Protein AF-A0A7K4JLS6-F1 (afdb_monomer_lite)

Structure (mmCIF, N/CA/C/O backbone):
data_AF-A0A7K4JLS6-F1
#
_entry.id   AF-A0A7K4JLS6-F1
#
loop_
_atom_site.group_PDB
_atom_site.id
_atom_site.type_symbol
_atom_site.label_atom_id
_atom_site.label_alt_id
_atom_site.label_comp_id
_atom_site.label_asym_id
_atom_site.label_entity_id
_atom_site.label_seq_id
_atom_site.pdbx_PDB_ins_code
_atom_site.Cartn_x
_atom_site.Cartn_y
_atom_site.Cartn_z
_atom_site.occupancy
_atom_site.B_iso_or_equiv
_atom_site.auth_seq_id
_atom_site.auth_comp_id
_atom_site.auth_asym_id
_atom_site.auth_atom_id
_atom_site.pdbx_PDB_model_num
ATOM 1 N N . PRO A 1 1 ? 7.674 -37.755 -2.319 1.00 53.75 1 PRO A N 1
ATOM 2 C CA . PRO A 1 1 ? 7.255 -36.367 -1.984 1.00 53.75 1 PRO A CA 1
ATOM 3 C C . PRO A 1 1 ? 7.599 -36.086 -0.512 1.00 53.75 1 PRO A C 1
ATOM 5 O O . PRO A 1 1 ? 7.184 -36.888 0.320 1.00 53.75 1 PRO A O 1
ATOM 8 N N . PRO A 1 2 ? 8.396 -35.060 -0.158 1.00 57.22 2 PRO A N 1
ATOM 9 C CA . PRO A 1 2 ? 8.657 -34.769 1.251 1.00 57.22 2 PRO A CA 1
ATOM 10 C C . PRO A 1 2 ? 7.441 -34.082 1.895 1.00 57.22 2 PRO A C 1
ATOM 12 O O . PRO A 1 2 ? 6.913 -33.108 1.362 1.00 57.22 2 PRO A O 1
ATOM 15 N N . ALA A 1 3 ? 6.984 -34.632 3.021 1.00 64.19 3 ALA A N 1
ATOM 16 C CA . ALA A 1 3 ? 5.869 -34.125 3.817 1.00 64.19 3 ALA A CA 1
ATOM 17 C C . ALA A 1 3 ? 6.229 -32.791 4.498 1.00 64.19 3 ALA A C 1
ATOM 19 O O . ALA A 1 3 ? 7.334 -32.634 5.016 1.00 64.19 3 ALA A O 1
ATOM 20 N N . LEU A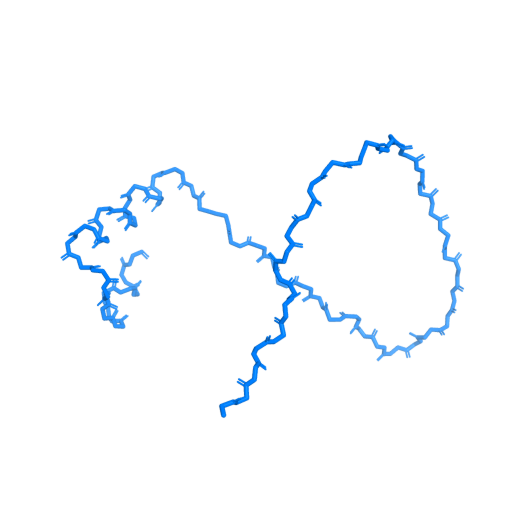 1 4 ? 5.294 -31.836 4.505 1.00 71.75 4 LEU A N 1
ATOM 21 C CA . LEU A 1 4 ? 5.448 -30.550 5.192 1.00 71.75 4 LEU A CA 1
ATOM 22 C C . LEU A 1 4 ? 5.207 -30.711 6.709 1.00 71.75 4 LEU A C 1
ATOM 24 O O . LEU A 1 4 ? 4.305 -31.458 7.093 1.00 71.75 4 LEU A O 1
ATOM 28 N N . PRO A 1 5 ? 5.957 -30.009 7.583 1.00 57.91 5 PRO A N 1
ATOM 29 C CA . PRO A 1 5 ? 5.741 -30.059 9.028 1.00 57.91 5 PRO A CA 1
ATOM 30 C C . PRO A 1 5 ? 4.433 -29.358 9.436 1.00 57.91 5 PRO A C 1
ATOM 32 O O . PRO A 1 5 ? 4.190 -28.198 9.102 1.00 57.91 5 PRO A O 1
ATOM 35 N N . ALA A 1 6 ? 3.604 -30.075 10.197 1.00 64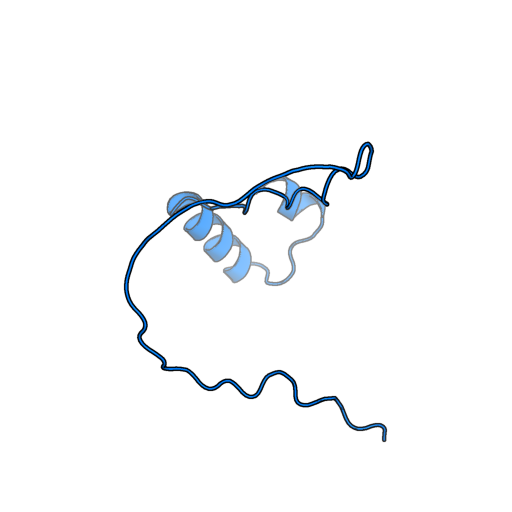.75 6 ALA A N 1
ATOM 36 C CA . ALA A 1 6 ? 2.305 -29.651 10.717 1.00 64.75 6 ALA A CA 1
ATOM 37 C C . ALA A 1 6 ? 2.438 -28.724 11.941 1.00 64.75 6 ALA A C 1
ATOM 39 O O . ALA A 1 6 ? 2.097 -29.111 13.054 1.00 64.75 6 ALA A O 1
ATOM 40 N N . TYR A 1 7 ? 2.954 -27.506 11.762 1.00 63.44 7 TYR A N 1
ATOM 41 C CA . TYR A 1 7 ? 3.091 -26.544 12.871 1.00 63.44 7 TYR A CA 1
ATOM 42 C C . TYR A 1 7 ? 2.017 -25.442 12.892 1.00 63.44 7 TYR A C 1
ATOM 44 O O . TYR A 1 7 ? 2.120 -24.509 13.682 1.00 63.44 7 TYR A O 1
ATOM 52 N N . TRP A 1 8 ? 0.973 -25.540 12.061 1.00 57.06 8 TRP A N 1
ATOM 53 C CA . TRP A 1 8 ? -0.162 -24.604 12.076 1.00 57.06 8 TRP A CA 1
ATOM 54 C C . TRP A 1 8 ? -1.491 -25.250 12.501 1.00 57.06 8 TRP A C 1
ATOM 56 O O . TRP A 1 8 ? -2.555 -24.717 12.209 1.00 57.06 8 TRP A O 1
ATOM 66 N N . ALA A 1 9 ? -1.457 -26.369 13.230 1.00 51.12 9 ALA A N 1
ATOM 67 C CA . ALA A 1 9 ? -2.635 -26.823 13.967 1.00 51.12 9 ALA A CA 1
ATOM 68 C C . ALA A 1 9 ? -2.825 -25.893 15.177 1.00 51.12 9 ALA A C 1
ATOM 70 O O . ALA A 1 9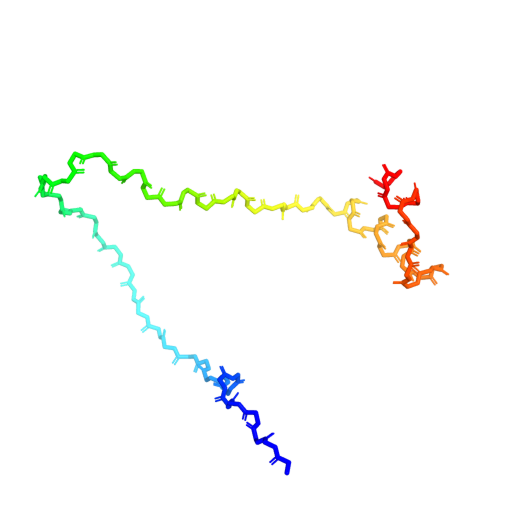 ? -2.091 -25.976 16.159 1.00 51.12 9 ALA A O 1
ATOM 71 N N . GLY A 1 10 ? -3.729 -24.926 15.039 1.00 50.88 10 GLY A N 1
ATOM 72 C CA . GLY A 1 10 ? -4.118 -24.046 16.127 1.00 50.88 10 GLY A CA 1
ATOM 73 C C . GLY A 1 10 ? -5.016 -24.772 17.119 1.00 50.88 10 GLY A C 1
ATOM 74 O O . GLY A 1 10 ? -5.945 -25.455 16.708 1.00 50.88 10 GLY A O 1
ATOM 75 N N . ASP A 1 11 ? -4.784 -24.526 18.402 1.00 53.19 11 ASP A N 1
ATOM 76 C CA . ASP A 1 11 ? -5.788 -24.693 19.444 1.00 53.19 11 ASP A CA 1
ATOM 77 C C . ASP A 1 11 ? -5.769 -23.432 20.303 1.00 53.19 11 ASP A C 1
ATOM 79 O O . ASP A 1 11 ? -4.755 -23.052 20.895 1.00 53.19 11 ASP A O 1
ATOM 83 N N . GLY A 1 12 ? -6.891 -22.722 20.254 1.00 50.91 12 GLY A N 1
ATOM 84 C CA . GLY A 1 12 ? -7.175 -21.616 21.143 1.00 50.91 12 GLY A CA 1
ATOM 85 C C . GLY A 1 12 ? -7.586 -22.101 22.531 1.00 50.91 12 GLY A C 1
ATOM 86 O O . GLY A 1 12 ? -7.874 -23.271 22.752 1.00 50.91 12 GLY A O 1
ATOM 87 N N . ASP A 1 13 ? -7.698 -21.109 23.407 1.00 51.09 13 ASP A N 1
ATOM 88 C CA . ASP A 1 13 ? -8.355 -21.141 24.712 1.00 51.09 13 ASP A CA 1
ATOM 89 C C . ASP A 1 13 ? -7.515 -21.623 25.908 1.00 51.09 13 ASP A C 1
ATOM 91 O O . ASP A 1 13 ? -7.353 -22.803 26.203 1.00 51.09 13 ASP A O 1
ATOM 95 N N . GLY A 1 14 ? -7.007 -20.641 26.652 1.00 44.19 14 GLY A N 1
ATOM 96 C CA . GLY A 1 14 ? -6.532 -20.817 28.018 1.00 44.19 14 GLY A CA 1
ATOM 97 C C . GLY A 1 14 ? -6.576 -19.473 28.752 1.00 44.19 14 GLY A C 1
ATOM 98 O O . GLY A 1 14 ? -5.789 -18.586 28.412 1.00 44.19 14 GLY A O 1
ATOM 99 N N . PRO A 1 15 ? -7.474 -19.267 29.735 1.00 52.16 15 PRO A N 1
ATOM 100 C CA . PRO A 1 15 ? -7.521 -18.032 30.504 1.00 52.16 15 PRO A CA 1
ATOM 101 C C . PRO A 1 15 ? -6.538 -18.108 31.683 1.00 52.16 15 PRO A C 1
ATOM 103 O O . PRO A 1 15 ? -6.551 -19.060 32.459 1.00 52.16 15 PRO A O 1
ATOM 106 N N . GLY A 1 16 ? -5.703 -17.081 31.856 1.00 40.56 16 GLY A N 1
ATOM 107 C CA . GLY A 1 16 ? -4.814 -16.940 33.015 1.00 40.56 16 GLY A CA 1
ATOM 108 C C . GLY A 1 16 ? -4.604 -15.463 33.380 1.00 40.56 16 GLY A C 1
ATOM 109 O O . GLY A 1 16 ? -4.133 -14.711 32.526 1.00 40.56 16 GLY A O 1
ATOM 110 N N . PRO A 1 17 ? -4.972 -15.007 34.594 1.00 49.16 17 PRO A N 1
ATOM 111 C CA . PRO A 1 17 ? -5.057 -13.588 34.936 1.00 49.16 17 PRO A CA 1
ATOM 112 C C . PRO A 1 17 ? -3.732 -13.003 35.462 1.00 49.16 17 PRO A C 1
ATOM 114 O O . PRO A 1 17 ? -3.001 -13.657 36.193 1.00 49.16 17 PRO A O 1
ATOM 117 N N . GLY A 1 18 ? -3.491 -11.727 35.139 1.00 50.06 18 GLY A N 1
ATOM 118 C CA . GLY A 1 18 ? -2.989 -10.684 36.052 1.00 50.06 18 GLY A CA 1
ATOM 119 C C . GLY A 1 18 ? -1.627 -10.813 36.765 1.00 50.06 18 GLY A C 1
ATOM 120 O O . GLY A 1 18 ? -1.496 -11.529 37.745 1.00 50.06 18 GLY A O 1
ATOM 121 N N . SER A 1 19 ? -0.716 -9.900 36.392 1.00 54.34 19 SER A N 1
ATOM 122 C CA . SER A 1 19 ? 0.210 -9.123 37.253 1.00 54.34 19 SER A CA 1
ATOM 123 C C . SER A 1 19 ? 1.254 -9.813 38.149 1.00 54.34 19 SER A C 1
ATOM 125 O O . SER A 1 19 ? 0.917 -10.353 39.192 1.00 54.34 19 SER A O 1
ATOM 127 N N . ALA A 1 20 ? 2.545 -9.565 37.859 1.00 45.56 20 ALA A N 1
ATOM 128 C CA . ALA A 1 20 ? 3.506 -8.871 38.750 1.00 45.56 20 ALA A CA 1
ATOM 129 C C . ALA A 1 20 ? 4.945 -8.897 38.165 1.00 45.56 20 ALA A C 1
ATOM 131 O O . ALA A 1 20 ? 5.475 -9.954 37.840 1.00 45.56 20 ALA A O 1
ATOM 132 N N . ALA A 1 21 ? 5.591 -7.733 38.029 1.00 52.25 21 ALA A N 1
ATOM 133 C CA . ALA A 1 21 ? 7.016 -7.569 37.669 1.00 52.25 21 ALA A CA 1
ATOM 134 C C . ALA A 1 21 ? 7.947 -7.784 38.898 1.00 52.25 21 ALA A C 1
ATOM 136 O O . ALA A 1 21 ? 7.428 -7.993 39.992 1.00 52.25 21 ALA A O 1
ATOM 137 N N . PRO A 1 22 ? 9.273 -7.506 38.845 1.00 59.09 22 PRO A N 1
ATOM 138 C CA . PRO A 1 22 ? 10.362 -7.944 37.954 1.00 59.09 22 PRO A CA 1
ATOM 139 C C . PRO A 1 22 ? 11.458 -8.730 38.736 1.00 59.09 22 PRO A C 1
ATOM 141 O O . PRO A 1 22 ? 11.559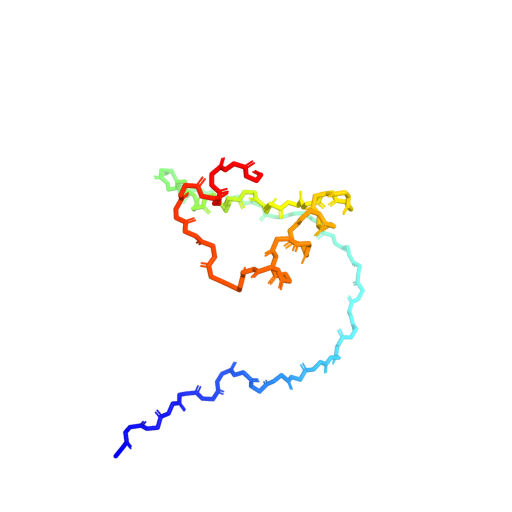 -8.619 39.955 1.00 59.09 22 PRO A O 1
ATOM 144 N N . ARG A 1 23 ? 12.369 -9.459 38.066 1.00 42.56 23 ARG A N 1
ATOM 145 C CA . ARG A 1 23 ? 13.615 -9.936 38.713 1.00 42.56 23 ARG A CA 1
ATOM 146 C C . ARG A 1 23 ? 14.802 -9.948 37.746 1.00 42.56 23 ARG A C 1
ATOM 148 O O . ARG A 1 23 ? 14.940 -10.848 36.929 1.00 42.56 23 ARG A O 1
ATOM 155 N N . VAL A 1 24 ? 15.662 -8.940 37.869 1.00 54.53 24 VAL A N 1
ATOM 156 C CA . VAL A 1 24 ? 17.059 -8.918 37.385 1.00 54.53 24 VAL A CA 1
ATOM 157 C C . VAL A 1 24 ? 17.965 -9.239 38.586 1.00 54.53 24 VAL A C 1
ATOM 159 O O . VAL A 1 24 ? 17.587 -8.860 39.699 1.00 54.53 24 VAL A O 1
ATOM 162 N N . PRO A 1 25 ? 19.110 -9.947 38.434 1.00 54.38 25 PRO A N 1
ATOM 163 C CA . PRO A 1 25 ? 20.340 -9.216 38.095 1.00 54.38 25 PRO A CA 1
ATOM 164 C C . PRO A 1 25 ? 21.469 -9.985 37.361 1.00 54.38 25 PRO A C 1
ATOM 166 O O . PRO A 1 25 ? 21.707 -11.165 37.586 1.00 54.38 25 PRO A O 1
ATOM 169 N N . ALA A 1 26 ? 22.248 -9.180 36.628 1.00 49.47 26 ALA A N 1
ATOM 170 C CA . ALA A 1 26 ? 23.697 -9.261 36.404 1.00 49.47 26 ALA A CA 1
ATOM 171 C C . ALA A 1 26 ? 24.290 -10.236 35.361 1.00 49.47 26 ALA A C 1
ATOM 173 O O . ALA A 1 26 ? 24.059 -11.437 35.366 1.00 49.47 26 ALA A O 1
ATOM 174 N N . ALA A 1 27 ? 25.197 -9.644 34.570 1.00 48.47 27 ALA A N 1
ATOM 175 C CA . ALA A 1 27 ? 26.287 -10.248 33.803 1.00 48.47 27 ALA A CA 1
ATOM 176 C C . ALA A 1 27 ? 25.944 -10.957 32.480 1.00 48.47 27 ALA A C 1
ATOM 178 O O . ALA A 1 27 ? 26.098 -12.163 32.328 1.00 48.47 27 ALA A O 1
ATOM 179 N N . ALA A 1 28 ? 25.631 -10.153 31.464 1.00 49.19 28 ALA A N 1
ATOM 180 C CA . ALA A 1 28 ? 26.207 -10.350 30.136 1.00 49.19 28 ALA A CA 1
ATOM 181 C C . ALA A 1 28 ? 26.418 -8.969 29.505 1.00 49.19 28 ALA A C 1
ATOM 183 O O . ALA A 1 28 ? 25.564 -8.427 28.804 1.00 49.19 28 ALA A O 1
ATOM 184 N N . GLU A 1 29 ? 27.557 -8.375 29.846 1.00 51.66 29 GLU A N 1
ATOM 185 C CA . GLU A 1 29 ? 28.164 -7.288 29.090 1.00 51.66 29 GLU A CA 1
ATOM 186 C C . GLU A 1 29 ? 28.193 -7.686 27.600 1.00 51.66 29 GLU A C 1
ATOM 188 O O . GLU A 1 29 ? 28.750 -8.723 27.243 1.00 51.66 29 GLU A O 1
ATOM 193 N N . GLY A 1 30 ? 27.577 -6.886 26.725 1.00 56.44 30 GLY A N 1
ATOM 194 C CA . GLY A 1 30 ? 27.946 -6.870 25.305 1.00 56.44 30 GLY A CA 1
ATOM 195 C C . GLY A 1 30 ? 27.075 -7.606 24.280 1.00 56.44 30 GLY A C 1
ATOM 196 O O . GLY A 1 30 ? 27.472 -7.644 23.120 1.00 56.44 30 GLY A O 1
ATOM 197 N N . ALA A 1 31 ? 25.888 -8.122 24.610 1.00 61.25 31 ALA A N 1
ATOM 198 C CA . ALA A 1 31 ? 24.958 -8.613 23.584 1.00 61.25 31 ALA A CA 1
ATOM 199 C C . ALA A 1 31 ? 23.641 -7.834 23.634 1.00 61.25 31 ALA A C 1
ATOM 201 O O . ALA A 1 31 ? 22.731 -8.167 24.391 1.00 61.25 31 ALA A O 1
ATOM 202 N N . ALA A 1 32 ? 23.537 -6.779 22.820 1.00 70.69 32 ALA A N 1
ATOM 203 C CA . ALA A 1 32 ? 22.258 -6.136 22.554 1.00 70.69 32 ALA A CA 1
ATOM 204 C C . ALA A 1 32 ? 21.285 -7.211 22.049 1.00 70.69 32 ALA A C 1
ATOM 206 O O . ALA A 1 32 ? 21.464 -7.753 20.957 1.00 70.69 32 ALA A O 1
ATOM 207 N N . ALA A 1 33 ? 20.278 -7.551 22.860 1.00 75.19 33 ALA A N 1
ATOM 208 C CA . ALA A 1 33 ? 19.204 -8.429 22.422 1.00 75.19 33 ALA A CA 1
ATOM 209 C C . ALA A 1 33 ? 18.630 -7.865 21.110 1.00 75.19 33 ALA A C 1
ATOM 211 O O . ALA A 1 33 ? 18.486 -6.641 21.005 1.00 75.19 33 ALA A O 1
ATOM 212 N N . PRO A 1 34 ? 18.331 -8.704 20.099 1.00 78.88 34 PRO A N 1
ATOM 213 C CA . PRO A 1 34 ? 17.854 -8.218 18.814 1.00 78.88 34 PRO A CA 1
ATOM 214 C C . PRO A 1 34 ? 16.571 -7.415 19.032 1.00 78.88 34 PRO A C 1
ATOM 216 O O . PRO A 1 34 ? 15.504 -7.961 19.318 1.00 78.88 34 PRO A O 1
ATOM 219 N N . GLN A 1 35 ? 16.691 -6.091 18.933 1.00 84.69 35 GLN A N 1
ATOM 220 C CA . GLN A 1 35 ? 15.579 -5.186 19.148 1.00 84.69 35 GLN A CA 1
ATOM 221 C C . GLN A 1 35 ? 14.553 -5.432 18.044 1.00 84.69 35 GLN A C 1
ATOM 223 O O . GLN A 1 35 ? 14.798 -5.168 16.864 1.00 84.69 35 GLN A O 1
ATOM 228 N N . ARG A 1 36 ? 13.377 -5.936 18.422 1.00 89.56 36 ARG A N 1
ATOM 229 C CA . ARG A 1 36 ? 12.285 -6.144 17.472 1.00 89.56 36 ARG A CA 1
ATOM 230 C C . ARG A 1 36 ? 11.882 -4.798 16.869 1.00 89.56 36 ARG A C 1
ATOM 232 O O . ARG A 1 36 ? 11.634 -3.830 17.596 1.00 89.56 36 ARG A O 1
ATOM 239 N N . ARG A 1 37 ? 11.798 -4.745 15.536 1.00 92.06 37 ARG A N 1
ATOM 240 C CA . ARG A 1 37 ? 11.292 -3.569 14.814 1.00 92.06 37 ARG A CA 1
ATOM 241 C C . ARG A 1 37 ? 9.885 -3.243 15.309 1.00 92.06 37 ARG A C 1
ATOM 243 O O . ARG A 1 37 ? 9.095 -4.144 15.603 1.00 92.06 37 ARG A O 1
ATOM 250 N N . LYS A 1 38 ? 9.576 -1.951 15.416 1.00 89.19 38 LYS A N 1
ATOM 251 C CA . LYS A 1 38 ? 8.223 -1.504 15.753 1.00 89.19 38 LYS A CA 1
ATOM 252 C C . LYS A 1 38 ? 7.254 -2.026 14.688 1.00 89.19 38 LYS A C 1
ATOM 254 O O . LYS A 1 38 ? 7.577 -2.039 13.503 1.00 89.19 38 LYS A O 1
ATOM 259 N N . ARG A 1 39 ? 6.082 -2.487 15.125 1.00 93.50 39 ARG A N 1
ATOM 260 C CA . ARG A 1 39 ? 5.006 -2.914 14.228 1.00 93.50 39 ARG A CA 1
ATOM 261 C C . ARG A 1 39 ? 4.516 -1.699 13.442 1.00 93.50 39 ARG A C 1
ATOM 263 O O . ARG A 1 39 ? 4.258 -0.657 14.042 1.00 93.50 39 ARG A O 1
ATOM 270 N N . THR A 1 40 ? 4.372 -1.845 12.131 1.00 92.88 40 THR A N 1
ATOM 271 C CA . THR A 1 40 ? 3.653 -0.876 11.303 1.00 92.88 40 THR A CA 1
ATOM 272 C C . THR A 1 40 ? 2.168 -0.969 11.639 1.00 92.88 40 THR A C 1
ATOM 274 O O . THR A 1 40 ? 1.581 -2.050 11.560 1.00 92.88 40 THR A O 1
ATOM 277 N N . ASN A 1 41 ? 1.570 0.145 12.054 1.00 94.25 41 ASN A N 1
ATOM 278 C CA . ASN A 1 41 ? 0.131 0.245 12.277 1.00 94.25 41 ASN A CA 1
ATOM 279 C C . ASN A 1 41 ? -0.413 1.249 11.266 1.00 94.25 41 ASN A C 1
ATOM 281 O O . ASN A 1 41 ? 0.046 2.389 11.242 1.00 94.25 41 ASN A O 1
ATOM 285 N N . PHE A 1 42 ? -1.344 0.803 10.430 1.00 95.19 42 PHE A N 1
ATOM 286 C CA . PHE A 1 42 ? -2.008 1.648 9.447 1.00 95.19 42 PHE A CA 1
ATOM 287 C C . PHE A 1 42 ? -3.194 2.364 10.091 1.00 95.19 42 PHE A C 1
ATOM 289 O O . PHE A 1 42 ? -3.867 1.806 10.962 1.00 95.19 42 PHE A O 1
ATOM 296 N N . THR A 1 43 ? -3.449 3.597 9.667 1.00 97.50 43 THR A N 1
ATOM 297 C CA . THR A 1 43 ? -4.694 4.301 9.995 1.00 97.50 43 THR A CA 1
ATOM 298 C C . THR A 1 43 ? -5.848 3.761 9.142 1.00 97.50 43 THR A C 1
ATOM 300 O O . THR A 1 43 ? -5.614 3.132 8.112 1.00 97.50 43 THR A O 1
ATOM 303 N N . ALA A 1 44 ? -7.100 4.018 9.538 1.00 96.75 44 ALA A N 1
ATOM 304 C CA . ALA A 1 44 ? -8.272 3.584 8.766 1.00 96.75 44 ALA A CA 1
ATOM 305 C C . ALA A 1 44 ? -8.238 4.103 7.316 1.00 96.75 44 ALA A C 1
ATOM 307 O O . ALA A 1 44 ? -8.342 3.319 6.382 1.00 96.75 44 ALA A O 1
ATOM 308 N N . ALA A 1 45 ? -7.951 5.396 7.129 1.00 96.62 45 ALA A N 1
ATOM 309 C CA . ALA A 1 45 ? -7.826 5.999 5.801 1.00 96.62 45 ALA A CA 1
ATOM 310 C C . ALA A 1 45 ? -6.702 5.368 4.955 1.00 96.62 45 ALA A C 1
ATOM 312 O O . ALA A 1 45 ? -6.832 5.236 3.744 1.00 96.62 45 ALA A O 1
ATOM 313 N N . GLN A 1 46 ? -5.594 4.949 5.580 1.00 96.88 46 GLN A N 1
ATOM 314 C CA . GLN A 1 46 ? -4.520 4.249 4.866 1.00 96.88 46 GLN A CA 1
ATOM 315 C C . GLN A 1 46 ? -4.951 2.850 4.413 1.00 96.88 46 GLN A C 1
ATOM 317 O O . GLN A 1 46 ? -4.583 2.432 3.319 1.00 96.88 46 GLN A O 1
ATOM 322 N N . LEU A 1 47 ? -5.734 2.132 5.224 1.00 97.12 47 LEU A N 1
ATOM 323 C CA . LEU A 1 47 ? -6.289 0.832 4.836 1.00 97.12 47 LEU A CA 1
ATOM 324 C C . LEU A 1 47 ? -7.253 0.968 3.652 1.00 97.12 47 LEU A C 1
ATOM 326 O O . LEU A 1 47 ? -7.135 0.199 2.705 1.00 97.12 47 LEU A O 1
ATOM 330 N N . GLU A 1 48 ? -8.125 1.979 3.653 1.00 96.81 48 GLU A N 1
ATOM 331 C CA . GLU A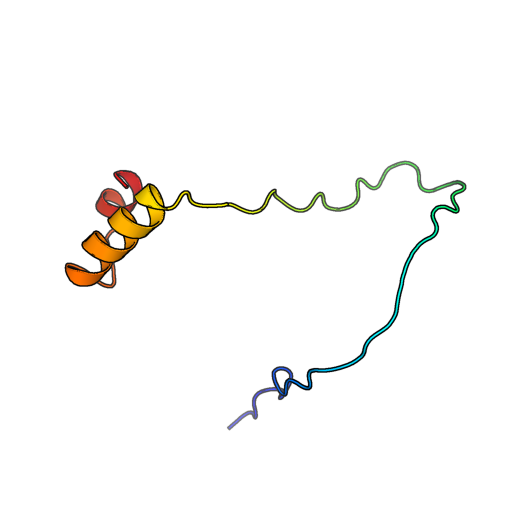 1 48 ? -9.047 2.252 2.538 1.00 96.81 48 GLU A CA 1
ATOM 332 C C . GLU A 1 48 ? -8.300 2.479 1.213 1.00 96.81 48 GLU A C 1
ATOM 334 O O . GLU A 1 48 ? -8.660 1.899 0.187 1.00 96.81 48 GLU A O 1
ATOM 339 N N . THR A 1 49 ? -7.217 3.266 1.231 1.00 95.50 49 THR A N 1
ATOM 340 C CA . THR A 1 49 ? -6.358 3.461 0.051 1.00 95.50 49 THR A CA 1
ATOM 341 C C . THR A 1 49 ? -5.741 2.144 -0.424 1.00 95.50 49 THR A C 1
ATOM 343 O O . THR A 1 49 ? -5.754 1.854 -1.622 1.00 95.50 49 THR A O 1
ATOM 346 N N . LEU A 1 50 ? -5.219 1.326 0.499 1.00 95.94 50 LEU A N 1
ATOM 347 C CA . LEU A 1 50 ? -4.631 0.024 0.163 1.00 95.94 50 LEU A CA 1
ATOM 348 C C . LEU A 1 50 ? -5.667 -0.929 -0.447 1.00 95.94 50 LEU A C 1
ATOM 350 O O . LEU A 1 50 ? -5.368 -1.612 -1.425 1.00 95.94 50 LEU A O 1
ATOM 354 N N . GLU A 1 51 ? -6.884 -0.954 0.094 1.00 96.44 51 GLU A N 1
ATOM 355 C CA . GLU A 1 51 ? -7.993 -1.755 -0.428 1.00 96.44 51 GLU A CA 1
ATOM 356 C C . GLU A 1 51 ? -8.414 -1.300 -1.828 1.00 96.44 51 GLU A C 1
ATOM 358 O O . GLU A 1 51 ? -8.626 -2.138 -2.706 1.00 96.44 51 GLU A O 1
ATOM 363 N N . LEU A 1 52 ? -8.497 0.012 -2.064 1.00 96.00 52 LEU A N 1
ATOM 364 C CA . LEU A 1 52 ? -8.840 0.567 -3.373 1.00 96.00 52 LEU A CA 1
ATOM 365 C C . LEU A 1 52 ? -7.824 0.150 -4.441 1.00 96.00 52 LEU A C 1
ATOM 367 O O . LEU A 1 52 ? -8.207 -0.379 -5.480 1.00 96.00 52 LEU A O 1
ATOM 371 N N . VAL A 1 53 ? -6.531 0.298 -4.157 1.00 95.38 53 VAL A N 1
ATOM 372 C CA . VAL A 1 53 ? -5.466 -0.083 -5.099 1.00 95.38 53 VAL A CA 1
ATOM 373 C C . VAL A 1 53 ? -5.439 -1.591 -5.333 1.00 95.38 53 VAL A C 1
ATOM 375 O O . VAL A 1 53 ? -5.200 -2.041 -6.454 1.00 95.38 53 VAL A O 1
ATOM 378 N N . PHE A 1 54 ? -5.717 -2.386 -4.298 1.00 95.25 54 PHE A N 1
ATOM 379 C CA . PHE A 1 54 ? -5.778 -3.839 -4.421 1.00 95.25 54 PHE A CA 1
ATOM 380 C C . PHE A 1 54 ? -6.919 -4.309 -5.336 1.00 95.25 54 PHE A C 1
ATOM 382 O O . PHE A 1 54 ? -6.755 -5.296 -6.057 1.00 95.25 54 PHE A O 1
ATOM 389 N N . ARG A 1 55 ? -8.059 -3.600 -5.345 1.00 95.44 55 ARG A N 1
ATOM 390 C CA . ARG A 1 55 ? -9.177 -3.886 -6.263 1.00 95.44 55 ARG A CA 1
ATOM 391 C C . ARG A 1 55 ? -8.785 -3.688 -7.724 1.00 95.44 55 ARG A C 1
ATOM 393 O O . ARG A 1 55 ? -9.221 -4.470 -8.564 1.00 95.44 55 ARG A O 1
ATOM 400 N N . ASP A 1 56 ? -7.969 -2.678 -8.002 1.00 94.75 56 ASP A N 1
ATOM 401 C CA . ASP A 1 56 ? -7.502 -2.375 -9.355 1.00 94.75 56 ASP A CA 1
ATOM 402 C C . ASP A 1 56 ? -6.382 -3.331 -9.783 1.00 94.75 56 ASP A C 1
ATOM 404 O O . ASP A 1 56 ? -6.393 -3.873 -10.890 1.00 94.75 56 ASP A O 1
ATOM 408 N N . THR A 1 57 ? -5.415 -3.573 -8.895 1.00 94.69 57 THR A N 1
ATOM 409 C CA . THR A 1 57 ? -4.275 -4.459 -9.147 1.00 94.69 57 THR A CA 1
ATOM 410 C C . THR A 1 57 ? -3.893 -5.243 -7.895 1.00 94.69 57 THR A C 1
ATOM 412 O O . THR A 1 57 ? -3.405 -4.681 -6.917 1.00 94.69 57 THR A O 1
ATOM 415 N N . MET A 1 58 ? -4.006 -6.573 -7.952 1.00 95.19 58 MET A N 1
ATOM 416 C CA . MET A 1 58 ? -3.587 -7.444 -6.841 1.00 95.19 58 MET A CA 1
ATOM 417 C C . MET A 1 58 ? -2.060 -7.502 -6.660 1.00 95.19 58 MET A C 1
ATOM 419 O O . MET A 1 58 ? -1.574 -7.854 -5.586 1.00 95.19 58 MET A O 1
ATOM 423 N N . TYR A 1 59 ? -1.300 -7.158 -7.705 1.00 95.50 59 TYR A N 1
ATOM 424 C CA . TYR A 1 59 ? 0.164 -7.189 -7.724 1.00 95.50 59 TYR A CA 1
ATOM 425 C C . TYR A 1 59 ? 0.723 -5.849 -8.217 1.00 95.50 59 TYR A C 1
ATOM 427 O O . TYR A 1 59 ? 1.166 -5.754 -9.364 1.00 95.50 59 TYR A O 1
ATOM 435 N N . PRO A 1 60 ? 0.679 -4.800 -7.379 1.00 94.38 60 PRO A N 1
ATOM 436 C CA . PRO A 1 60 ? 1.192 -3.493 -7.754 1.00 94.38 60 PRO A CA 1
ATOM 437 C C . PRO A 1 60 ? 2.709 -3.552 -7.976 1.00 94.38 60 PRO A C 1
ATOM 439 O O . PRO A 1 60 ? 3.448 -4.198 -7.219 1.00 94.38 60 PRO A O 1
ATOM 442 N N . ASP A 1 61 ? 3.178 -2.871 -9.023 1.00 95.62 61 ASP A N 1
ATOM 443 C CA . ASP A 1 61 ? 4.602 -2.816 -9.348 1.00 95.62 61 ASP A CA 1
ATOM 444 C C . ASP A 1 61 ? 5.411 -2.043 -8.282 1.00 95.62 61 ASP A C 1
ATOM 446 O O . ASP A 1 61 ? 4.879 -1.554 -7.278 1.00 95.62 61 ASP A O 1
ATOM 450 N N . ILE A 1 62 ? 6.737 -2.003 -8.440 1.00 94.62 62 ILE A N 1
ATOM 451 C CA . ILE A 1 62 ? 7.612 -1.321 -7.477 1.00 94.62 62 ILE A CA 1
ATOM 452 C C . ILE A 1 62 ? 7.318 0.185 -7.388 1.00 94.62 62 ILE A C 1
ATOM 454 O O . ILE A 1 62 ? 7.257 0.719 -6.286 1.00 94.62 62 ILE A O 1
ATOM 458 N N . PHE A 1 63 ? 7.049 0.846 -8.513 1.00 96.19 63 PHE A N 1
ATOM 459 C CA . PHE A 1 63 ? 6.821 2.289 -8.565 1.00 96.19 63 PHE A CA 1
ATOM 460 C C . PHE A 1 63 ? 5.432 2.678 -8.061 1.00 96.19 63 PHE A C 1
ATOM 462 O O . PHE A 1 63 ? 5.254 3.765 -7.515 1.00 96.19 63 PHE A O 1
ATOM 469 N N . LEU A 1 64 ? 4.441 1.810 -8.250 1.00 93.00 64 LEU A N 1
ATOM 470 C CA . LEU A 1 64 ? 3.087 2.006 -7.762 1.00 93.00 64 LEU A CA 1
ATOM 471 C C . LEU A 1 64 ? 3.058 1.897 -6.241 1.00 93.00 64 LEU A C 1
ATOM 473 O O . LEU A 1 64 ? 2.509 2.780 -5.595 1.00 93.00 64 LEU A O 1
ATOM 477 N N . ARG A 1 65 ? 3.708 0.876 -5.666 1.00 94.75 65 ARG A N 1
ATOM 478 C CA . ARG A 1 65 ? 3.784 0.701 -4.206 1.00 94.75 65 ARG A CA 1
ATOM 479 C C . ARG A 1 65 ? 4.494 1.848 -3.492 1.00 94.75 65 ARG A C 1
ATOM 481 O O . ARG A 1 65 ? 4.086 2.193 -2.393 1.00 94.75 65 ARG A O 1
ATOM 488 N N . GLU A 1 66 ? 5.529 2.433 -4.092 1.00 93.88 66 GLU A N 1
ATOM 489 C CA . GLU A 1 66 ? 6.260 3.569 -3.505 1.00 93.88 66 GLU A CA 1
ATOM 490 C C . GLU A 1 66 ? 5.448 4.873 -3.461 1.00 93.88 66 GLU A C 1
ATOM 492 O O . GLU A 1 66 ? 5.811 5.793 -2.732 1.00 93.88 66 GLU A O 1
ATOM 497 N N . LYS A 1 67 ? 4.359 4.967 -4.233 1.00 91.50 67 LYS A N 1
ATOM 498 C CA . LYS A 1 67 ? 3.473 6.141 -4.272 1.00 91.50 67 LYS A CA 1
ATOM 499 C C . LYS A 1 67 ? 2.296 6.060 -3.295 1.00 91.50 67 LYS A C 1
ATOM 501 O O . LYS A 1 67 ? 1.545 7.032 -3.218 1.00 91.50 67 LYS A O 1
ATOM 506 N N . LEU A 1 68 ? 2.108 4.916 -2.630 1.00 86.88 68 LEU A N 1
ATOM 507 C CA . LEU A 1 68 ? 1.012 4.671 -1.684 1.00 86.88 68 LEU A CA 1
ATOM 508 C C . LEU A 1 68 ? 1.309 5.211 -0.284 1.00 86.88 68 LEU A C 1
ATOM 510 O O .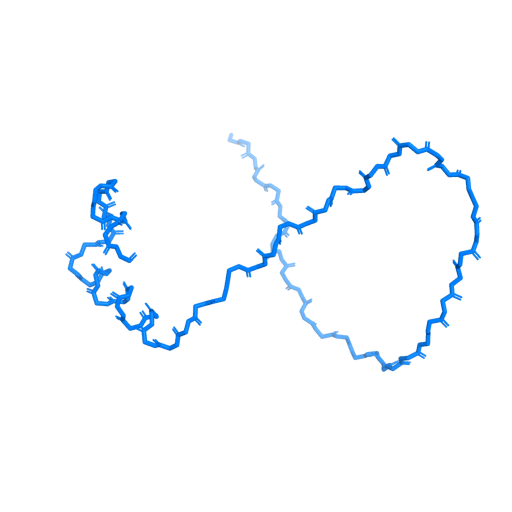 LEU A 1 68 ? 2.487 5.173 0.138 1.00 86.88 68 LEU A O 1
#

InterPro domains:
  IPR001356 Homeodomain [PF00046] (36-68)
  IPR001356 Homeodomain [PS50071] (33-68)
  IPR001356 Homeodomain [cd00086] (36-68)
  IPR009057 Homedomain-like superfamily [SSF46689] (18-68)
  IPR042917 Homeobox protein MIXL1 [PTHR47656] (8-68)

Organism: Geococcyx californianus (NCBI:txid8947)

Sequence (68 aa):
PPALPAYWAGDGDGPGPGSAAPRVPAAAEGAAAPQRRKRTNFTAAQLETLELVFRDTMYPDIFLREKL

pLDDT: mean 74.87, std 20.44, range [40.56, 97.5]

Radius of gyration: 21.8 Å; chains: 1; bounding box: 37×42×48 Å

Foldseek 3Di:
DDDDDPPPPDDDDDDDDDDDDDDDDDDDPDDDDPDDDDDDDDDPVRVVVVVVVCVVPVDDDPVRVVVD

Secondary structure (DSSP, 8-state):
-PPPP-----------------------TT-----PPPPP---HHHHHHHHHHHHH-SS--HHHHTT-